Protein AF-A0A3C1JN76-F1 (afdb_monomer)

Sequence (100 aa):
TEPKNAIIKQYQKFFSIDKVDLIFTPEALEGAADLALKQRTGARGLRTIIEEVLLDVMYEVPSRGDIKRITVTADTIAGTQEPELEFRAEVPPVFTEKSA

pLDDT: mean 83.73, std 14.11, range [45.44, 96.75]

Secondary structure (DSSP, 8-state):
--HHHHHHHHHHHHHHHTT-EEEE-HHHHHHHHHHHHHTT-HHHHHHHHHHHHHHHHHHHGGG-TTEEEEEE-HHHHTTSSPPEEEEPPP----------

Radius of gyration: 17.32 Å; Cα contacts (8 Å, |Δi|>4): 110; chains: 1; bounding box: 38×25×64 Å

Solvent-accessible surface area (backbone atoms only — not comparable to full-atom values): 5795 Å² total; per-residue (Å²): 133,67,72,71,59,56,54,54,53,49,52,32,53,56,38,44,75,76,58,25,47,59,44,70,40,74,57,17,54,50,47,37,51,51,50,13,52,74,69,72,46,47,80,61,29,39,54,52,55,54,50,63,68,41,46,65,56,67,65,48,49,88,78,41,88,51,50,35,33,39,40,36,38,40,49,26,68,70,70,75,43,78,64,47,76,41,64,53,76,79,75,71,82,80,77,75,77,82,74,130

Mean predicted aligned error: 7.65 Å

Structure (mmCIF, N/CA/C/O backbone):
data_AF-A0A3C1JN76-F1
#
_entry.id   AF-A0A3C1JN76-F1
#
loop_
_atom_site.group_PDB
_atom_site.id
_atom_site.type_symbol
_atom_site.label_atom_id
_atom_site.label_alt_id
_atom_site.label_comp_id
_atom_site.label_asym_id
_atom_site.label_entity_id
_atom_site.label_seq_id
_atom_site.pdbx_PDB_ins_code
_atom_site.Cartn_x
_atom_site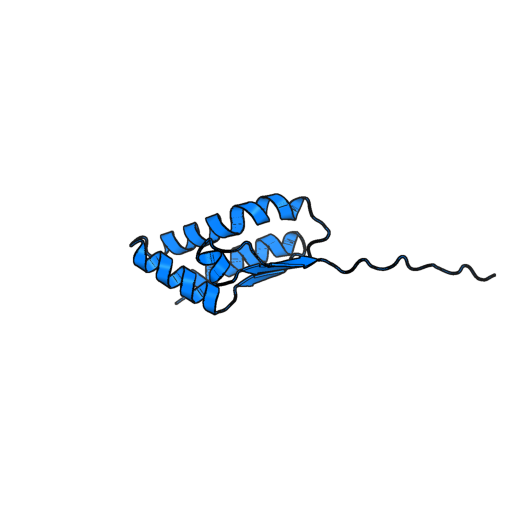.Cartn_y
_atom_site.Cartn_z
_atom_site.occupancy
_atom_site.B_iso_or_equiv
_atom_site.auth_seq_id
_atom_site.auth_comp_id
_atom_site.auth_asym_id
_atom_site.auth_atom_id
_atom_site.pdbx_PDB_model_num
ATOM 1 N N . THR A 1 1 ? -1.003 15.032 11.458 1.00 45.44 1 THR A N 1
ATOM 2 C CA . THR A 1 1 ? -0.853 13.575 11.679 1.00 45.44 1 THR A CA 1
ATOM 3 C 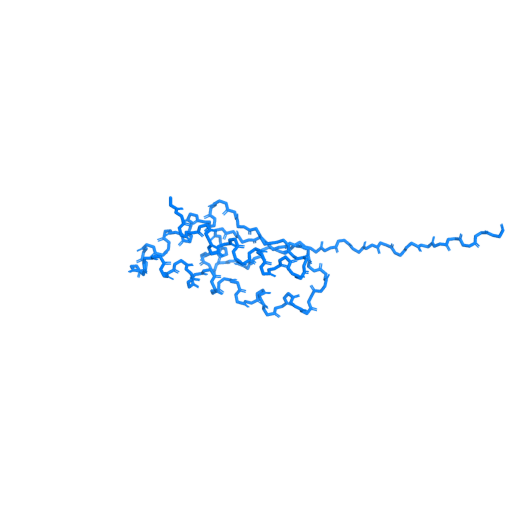C . THR A 1 1 ? 0.428 13.098 11.013 1.00 45.44 1 THR A C 1
ATOM 5 O O . THR A 1 1 ? 0.439 12.815 9.826 1.00 45.44 1 THR A O 1
ATOM 8 N N . GLU A 1 2 ? 1.534 13.055 11.755 1.00 50.03 2 GLU A N 1
ATOM 9 C CA . GLU A 1 2 ? 2.869 12.703 11.231 1.00 50.03 2 GLU A CA 1
ATOM 10 C C . GLU A 1 2 ? 3.195 11.197 11.073 1.00 50.03 2 GLU A C 1
ATOM 12 O O . GLU A 1 2 ? 3.932 10.873 10.141 1.00 50.03 2 GLU A O 1
ATOM 17 N N . PRO A 1 3 ? 2.674 10.239 11.877 1.00 58.81 3 PRO A N 1
ATOM 18 C CA . PRO A 1 3 ? 3.232 8.878 11.875 1.00 58.81 3 PRO A CA 1
ATOM 19 C C . PRO A 1 3 ? 2.813 8.021 10.671 1.00 58.81 3 PRO A C 1
ATOM 21 O O . PRO A 1 3 ? 3.590 7.180 10.227 1.00 58.81 3 PRO A O 1
ATOM 24 N N . LYS A 1 4 ? 1.618 8.249 10.103 1.00 64.06 4 LYS A N 1
ATOM 25 C CA . LYS A 1 4 ? 1.110 7.475 8.952 1.00 64.06 4 LYS A CA 1
ATOM 26 C C . LYS A 1 4 ? 1.965 7.697 7.702 1.00 64.06 4 LYS A C 1
ATOM 28 O O . LYS A 1 4 ? 2.351 6.757 7.021 1.00 64.06 4 LYS A O 1
ATOM 33 N N . ASN A 1 5 ? 2.350 8.948 7.466 1.00 74.50 5 ASN A N 1
ATOM 34 C CA . ASN A 1 5 ? 3.125 9.331 6.289 1.00 74.50 5 ASN A CA 1
ATOM 35 C C . ASN A 1 5 ? 4.592 8.896 6.387 1.00 74.50 5 ASN A C 1
ATOM 37 O O . ASN A 1 5 ? 5.239 8.696 5.363 1.00 74.50 5 ASN A O 1
ATOM 41 N N . ALA A 1 6 ? 5.131 8.749 7.601 1.00 82.50 6 ALA A N 1
ATOM 42 C CA . ALA A 1 6 ? 6.525 8.367 7.798 1.00 82.50 6 ALA A CA 1
ATOM 43 C C . ALA A 1 6 ? 6.809 6.919 7.373 1.00 82.50 6 ALA A C 1
ATOM 45 O O . ALA A 1 6 ? 7.883 6.653 6.837 1.00 82.50 6 ALA A O 1
ATOM 46 N N . ILE A 1 7 ? 5.873 5.990 7.594 1.00 83.06 7 ILE A N 1
ATOM 47 C CA . ILE A 1 7 ? 6.076 4.583 7.228 1.00 83.06 7 ILE A CA 1
ATOM 48 C C . ILE A 1 7 ? 5.899 4.340 5.731 1.00 83.06 7 ILE A C 1
ATOM 50 O O . ILE A 1 7 ? 6.719 3.666 5.117 1.00 83.06 7 ILE A O 1
ATOM 54 N N . ILE A 1 8 ? 4.905 4.981 5.116 1.00 87.31 8 ILE A N 1
ATOM 55 C CA . ILE A 1 8 ? 4.681 4.903 3.668 1.00 87.31 8 ILE A CA 1
ATOM 56 C C . ILE A 1 8 ? 5.917 5.402 2.923 1.00 87.31 8 ILE A C 1
ATOM 58 O O . ILE A 1 8 ? 6.438 4.706 2.060 1.00 87.31 8 ILE A O 1
ATOM 62 N N . LYS A 1 9 ? 6.465 6.556 3.328 1.00 88.88 9 LYS A N 1
ATOM 63 C CA . LYS A 1 9 ? 7.700 7.097 2.743 1.00 88.88 9 LYS A CA 1
ATOM 64 C C . LYS A 1 9 ? 8.895 6.147 2.877 1.00 88.88 9 LYS A C 1
ATOM 66 O O . LYS A 1 9 ? 9.756 6.142 2.001 1.00 88.88 9 LYS A O 1
ATOM 71 N N . GLN A 1 10 ? 8.968 5.355 3.951 1.00 90.31 10 GLN A N 1
ATOM 72 C CA . GLN A 1 10 ? 10.024 4.350 4.115 1.00 90.31 10 GLN A CA 1
ATOM 73 C C . GLN A 1 10 ? 9.883 3.223 3.091 1.00 90.31 10 GLN A C 1
ATOM 75 O O . GLN A 1 10 ? 10.861 2.917 2.414 1.00 90.31 10 GLN A O 1
ATOM 80 N N . TYR A 1 11 ? 8.681 2.667 2.915 1.00 91.12 11 TYR A N 1
ATOM 81 C CA . TYR A 1 11 ? 8.442 1.637 1.899 1.00 91.12 11 TYR A CA 1
ATOM 82 C C . TYR A 1 11 ? 8.627 2.171 0.483 1.00 91.12 11 TYR A C 1
ATOM 84 O O . TYR A 1 11 ? 9.309 1.544 -0.316 1.00 91.12 11 TYR A O 1
ATOM 92 N N . GLN A 1 12 ? 8.136 3.374 0.188 1.00 92.75 12 GLN A N 1
ATOM 93 C CA . GLN A 1 12 ? 8.382 4.022 -1.102 1.00 92.75 12 GLN A CA 1
ATOM 94 C C . GLN A 1 12 ? 9.877 4.143 -1.400 1.00 92.75 12 GLN A C 1
ATOM 96 O O . GLN A 1 12 ? 10.321 3.841 -2.504 1.00 92.75 12 GLN A O 1
ATOM 101 N N . LYS A 1 13 ? 10.678 4.523 -0.398 1.00 92.19 13 LYS A N 1
ATOM 102 C CA . LYS A 1 13 ? 12.131 4.570 -0.546 1.00 92.19 13 LYS A CA 1
ATOM 103 C C . LYS A 1 13 ? 12.738 3.180 -0.740 1.00 92.19 13 LYS A C 1
ATOM 105 O O . LYS A 1 13 ? 13.656 3.051 -1.541 1.00 92.19 13 LYS A O 1
ATOM 110 N N . PHE A 1 14 ? 12.244 2.161 -0.044 1.00 91.19 14 PHE A N 1
ATOM 111 C CA . PHE A 1 14 ? 12.719 0.789 -0.204 1.00 91.19 14 PHE A CA 1
ATOM 112 C C . PHE A 1 14 ? 12.507 0.287 -1.639 1.00 91.19 14 PHE A C 1
ATOM 114 O O . PHE A 1 14 ? 13.477 -0.059 -2.300 1.00 91.19 14 PHE A O 1
ATOM 121 N N . PHE A 1 15 ? 11.284 0.386 -2.167 1.00 92.56 15 PHE A N 1
ATOM 122 C CA . PHE A 1 15 ? 10.967 -0.011 -3.547 1.00 92.56 15 PHE A CA 1
ATOM 123 C C . PHE A 1 15 ? 11.713 0.830 -4.598 1.00 92.56 15 PHE A C 1
ATOM 125 O O . PHE A 1 15 ? 12.073 0.329 -5.664 1.00 92.56 15 PHE A O 1
ATOM 132 N N . SER A 1 16 ? 12.035 2.092 -4.287 1.00 92.44 16 SER A N 1
ATOM 133 C CA . SER A 1 16 ? 12.829 2.935 -5.191 1.00 92.44 16 SER A CA 1
ATOM 134 C C . SER A 1 16 ? 14.260 2.423 -5.421 1.00 92.44 16 SER A C 1
ATOM 136 O O . SER A 1 16 ? 14.847 2.742 -6.456 1.00 92.44 16 SER A O 1
ATOM 138 N N . ILE A 1 17 ? 14.817 1.608 -4.510 1.00 91.50 17 ILE A N 1
ATOM 139 C CA . ILE A 1 17 ? 16.133 0.962 -4.684 1.00 91.50 17 ILE A CA 1
ATOM 140 C C . ILE A 1 17 ? 16.096 0.015 -5.891 1.00 91.50 17 ILE A C 1
ATOM 142 O O . ILE A 1 17 ? 17.013 0.028 -6.713 1.00 91.50 17 ILE A O 1
ATOM 146 N N . ASP A 1 18 ? 14.985 -0.701 -6.059 1.00 90.12 18 ASP A N 1
ATOM 147 C CA . ASP A 1 18 ? 14.722 -1.608 -7.182 1.00 90.12 18 ASP A CA 1
ATOM 148 C C . ASP A 1 18 ? 14.128 -0.886 -8.406 1.00 90.12 18 ASP A C 1
ATOM 150 O O . ASP A 1 18 ? 13.761 -1.501 -9.412 1.00 90.12 18 ASP A O 1
ATOM 154 N N . LYS A 1 19 ? 14.082 0.454 -8.364 1.00 92.06 19 LYS A N 1
ATOM 155 C CA . LYS A 1 19 ? 13.486 1.320 -9.393 1.00 92.06 19 LYS A CA 1
ATOM 156 C C . LYS A 1 19 ? 12.010 0.980 -9.652 1.00 92.06 19 LYS A C 1
ATOM 158 O O . LYS A 1 19 ? 11.570 0.974 -10.806 1.00 92.06 19 LYS A O 1
ATOM 163 N N . VAL A 1 20 ? 11.269 0.682 -8.587 1.00 94.88 20 VAL A N 1
ATOM 164 C CA . VAL A 1 20 ? 9.818 0.477 -8.613 1.00 94.88 20 VAL A CA 1
ATOM 165 C C . VAL A 1 20 ? 9.129 1.612 -7.859 1.00 94.88 20 VAL A C 1
ATOM 167 O O . VAL A 1 20 ? 9.470 1.914 -6.715 1.00 94.88 20 VAL A O 1
ATOM 170 N N . ASP A 1 21 ? 8.143 2.240 -8.496 1.00 95.06 21 ASP A N 1
ATOM 171 C CA . ASP A 1 21 ? 7.304 3.257 -7.863 1.00 95.06 21 ASP A CA 1
ATOM 172 C C . ASP A 1 21 ? 6.224 2.581 -7.009 1.00 95.06 21 ASP A C 1
ATOM 174 O O . ASP A 1 21 ? 5.359 1.894 -7.545 1.00 95.06 21 ASP A O 1
ATOM 178 N N . LEU A 1 22 ? 6.222 2.803 -5.693 1.00 95.44 22 LEU A N 1
ATOM 179 C CA . LEU A 1 22 ? 5.125 2.368 -4.822 1.00 95.44 22 LEU A CA 1
ATOM 180 C C . LEU A 1 22 ? 4.153 3.528 -4.566 1.00 95.44 22 LEU A C 1
ATOM 182 O O . LEU A 1 22 ? 4.518 4.552 -3.978 1.00 95.44 22 LEU A O 1
ATOM 186 N N . ILE A 1 23 ? 2.899 3.363 -4.977 1.00 95.19 23 ILE A N 1
ATOM 187 C CA . ILE A 1 23 ? 1.841 4.363 -4.829 1.00 95.19 23 ILE A CA 1
ATOM 188 C C . ILE A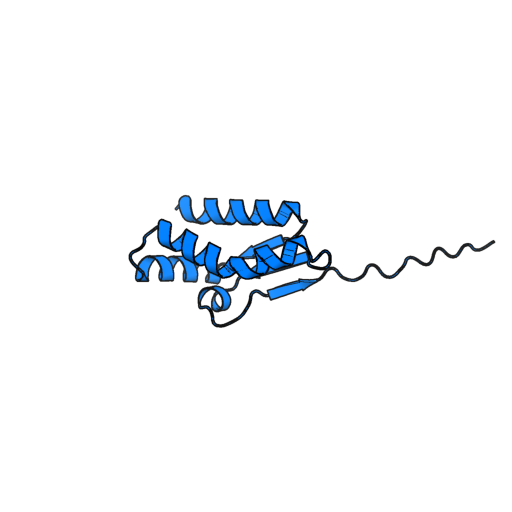 1 23 ? 0.730 3.800 -3.951 1.00 95.19 23 ILE A C 1
ATOM 190 O O . ILE A 1 23 ? 0.309 2.663 -4.118 1.00 95.19 23 ILE A O 1
ATOM 194 N N . PHE A 1 24 ? 0.233 4.623 -3.034 1.00 94.38 24 PHE A N 1
ATOM 195 C CA . PHE A 1 24 ? -1.004 4.366 -2.306 1.00 94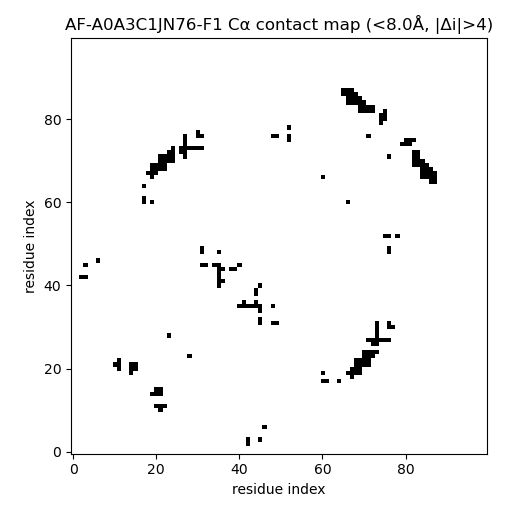.38 24 PHE A CA 1
ATOM 196 C C . PHE A 1 24 ? -2.036 5.380 -2.770 1.00 94.38 24 PHE A C 1
ATOM 198 O O . PHE A 1 24 ? -1.739 6.580 -2.790 1.00 94.38 24 PHE A O 1
ATOM 205 N N . THR A 1 25 ? -3.233 4.925 -3.135 1.00 95.38 25 THR A N 1
ATOM 206 C CA . THR A 1 25 ? -4.322 5.861 -3.428 1.00 95.38 25 THR A CA 1
ATOM 207 C C . THR A 1 25 ? -4.778 6.558 -2.137 1.00 95.38 25 THR A C 1
ATOM 209 O O . THR A 1 25 ? -4.605 6.001 -1.046 1.00 95.38 25 THR A O 1
ATOM 212 N N . PRO A 1 26 ? -5.350 7.774 -2.207 1.00 92.75 26 PRO A N 1
ATOM 213 C CA . PRO A 1 26 ? -5.884 8.456 -1.026 1.00 92.75 26 PRO A CA 1
ATOM 214 C C . PRO A 1 26 ? -6.859 7.581 -0.222 1.00 92.75 26 PRO A C 1
ATOM 216 O O . PRO A 1 26 ? -6.767 7.510 1.002 1.00 92.75 26 PRO A O 1
ATOM 219 N N . GLU A 1 27 ? -7.715 6.836 -0.917 1.00 94.75 27 GLU A N 1
ATOM 220 C CA . GLU A 1 27 ? -8.714 5.940 -0.335 1.00 94.75 27 GLU A CA 1
ATOM 221 C C . GLU A 1 27 ? -8.060 4.736 0.354 1.00 94.75 27 GLU A C 1
ATOM 223 O O . GLU A 1 27 ? -8.545 4.280 1.387 1.00 94.75 27 GLU A O 1
ATOM 228 N N . ALA A 1 28 ? -6.926 4.244 -0.157 1.00 93.81 28 ALA A N 1
ATOM 229 C CA . ALA A 1 28 ? -6.146 3.207 0.515 1.00 93.81 28 ALA A CA 1
ATOM 230 C C . ALA A 1 28 ? -5.607 3.703 1.865 1.00 93.81 28 ALA A C 1
ATOM 232 O O . ALA A 1 28 ? -5.650 2.991 2.870 1.00 93.81 28 ALA A O 1
ATOM 233 N N . LEU A 1 29 ? -5.133 4.951 1.918 1.00 90.19 29 LEU A N 1
ATOM 234 C CA . LEU A 1 29 ? -4.615 5.549 3.150 1.00 90.19 29 LEU A CA 1
ATOM 235 C C . LEU A 1 29 ? -5.711 5.752 4.200 1.00 90.19 29 LEU A C 1
ATOM 237 O O . LEU A 1 29 ? -5.478 5.514 5.390 1.00 90.19 29 LEU A O 1
ATOM 241 N N . GLU A 1 30 ? -6.894 6.179 3.763 1.00 90.38 30 GLU A N 1
ATOM 242 C CA . GLU A 1 30 ? -8.080 6.302 4.612 1.00 90.38 30 GLU A CA 1
ATOM 243 C C . GLU A 1 30 ? -8.576 4.930 5.087 1.00 90.38 30 GLU A C 1
ATOM 245 O O . GLU A 1 30 ? -8.742 4.719 6.289 1.00 90.38 30 GLU A O 1
ATOM 250 N N . GLY A 1 31 ? -8.689 3.952 4.187 1.00 92.06 31 GLY A N 1
ATOM 251 C CA . GLY A 1 31 ? -9.084 2.586 4.532 1.00 92.06 31 GLY A CA 1
ATOM 252 C C . GLY A 1 31 ? -8.143 1.938 5.550 1.00 92.06 31 GLY A C 1
ATOM 253 O O . GLY A 1 31 ? -8.593 1.351 6.537 1.00 92.06 31 GLY A O 1
ATOM 254 N N . ALA A 1 32 ? -6.828 2.108 5.380 1.00 89.31 32 ALA A N 1
ATOM 255 C CA . ALA A 1 32 ? -5.831 1.546 6.291 1.00 89.31 32 ALA A CA 1
ATOM 256 C C . ALA A 1 32 ? -5.882 2.223 7.669 1.00 89.31 32 ALA A C 1
ATOM 258 O O . ALA A 1 32 ? -5.743 1.578 8.712 1.00 89.31 32 ALA A O 1
ATOM 259 N N . ALA A 1 33 ? -6.120 3.536 7.686 1.00 86.75 33 ALA A N 1
ATOM 260 C CA . ALA A 1 33 ? -6.340 4.299 8.903 1.00 86.75 33 ALA A CA 1
ATOM 261 C C . ALA A 1 33 ? -7.566 3.810 9.687 1.00 86.75 33 ALA A C 1
ATOM 263 O O . ALA A 1 33 ? -7.466 3.613 10.901 1.00 86.75 33 ALA A O 1
ATOM 264 N N . ASP A 1 34 ? -8.689 3.615 9.005 1.00 89.19 34 ASP A N 1
ATOM 265 C CA . ASP A 1 34 ? -9.943 3.179 9.611 1.00 89.19 34 ASP A CA 1
ATOM 266 C C . ASP A 1 34 ? -9.856 1.745 10.122 1.00 89.19 34 ASP A C 1
ATOM 268 O O . ASP A 1 34 ? -10.320 1.441 11.225 1.00 89.19 34 ASP A O 1
ATOM 272 N N . LEU A 1 35 ? -9.208 0.862 9.364 1.00 87.69 35 LEU A N 1
ATOM 273 C CA . LEU A 1 35 ? -8.977 -0.515 9.779 1.00 87.69 35 LEU A CA 1
ATOM 274 C C . LEU A 1 35 ? -8.084 -0.578 11.031 1.00 87.69 35 LEU A C 1
ATOM 276 O O . LEU A 1 35 ? -8.430 -1.265 11.994 1.00 87.69 35 LEU A O 1
ATOM 280 N N . ALA A 1 36 ? -7.006 0.211 11.086 1.00 86.44 36 ALA A N 1
ATOM 281 C CA . ALA A 1 36 ? -6.136 0.298 12.262 1.00 86.44 36 ALA A CA 1
ATOM 282 C C . ALA A 1 36 ? -6.868 0.815 13.518 1.00 86.44 36 ALA A C 1
ATOM 284 O O . ALA A 1 36 ? -6.554 0.400 14.640 1.00 86.44 36 ALA A O 1
ATOM 285 N N . LEU A 1 37 ? -7.841 1.719 13.341 1.00 85.19 37 LEU A N 1
ATOM 286 C CA . LEU A 1 37 ? -8.708 2.199 14.421 1.00 85.19 37 LEU A CA 1
ATOM 287 C C . LEU A 1 37 ? -9.678 1.106 14.887 1.00 85.19 37 LEU A C 1
ATOM 289 O O . LEU A 1 37 ? -9.797 0.874 16.093 1.00 85.19 37 LEU A O 1
ATOM 293 N N . LYS A 1 38 ? -10.325 0.398 13.952 1.00 85.88 38 LYS A N 1
ATOM 294 C CA . LYS A 1 38 ? -11.254 -0.708 14.246 1.00 85.88 38 LYS A CA 1
ATOM 295 C C . LYS A 1 38 ? -10.581 -1.841 15.019 1.00 85.88 38 LYS A C 1
ATOM 297 O O . LYS A 1 38 ? -11.169 -2.359 15.965 1.00 85.88 38 LYS A O 1
ATOM 302 N N . GLN A 1 39 ? -9.336 -2.173 14.680 1.00 83.25 39 GLN A N 1
ATOM 303 C CA . GLN A 1 39 ? -8.563 -3.213 15.367 1.00 83.25 39 GLN A CA 1
ATOM 304 C C . GLN A 1 39 ? -8.076 -2.801 16.775 1.00 83.25 39 GLN A C 1
ATOM 306 O O . GLN A 1 39 ? -7.474 -3.608 17.475 1.00 83.25 39 GLN A O 1
ATOM 311 N N . ARG A 1 40 ? -8.336 -1.561 17.234 1.00 76.69 40 ARG A N 1
ATOM 312 C CA . ARG A 1 40 ? -7.872 -1.000 18.529 1.00 76.69 40 ARG A CA 1
ATOM 313 C C . ARG A 1 40 ? -6.352 -1.058 18.746 1.00 76.69 40 ARG A C 1
ATOM 315 O O . ARG A 1 40 ? -5.864 -0.866 19.855 1.00 76.69 40 ARG A O 1
ATOM 322 N N . THR A 1 41 ? -5.596 -1.262 17.677 1.00 69.06 41 THR A N 1
ATOM 323 C CA . THR A 1 41 ? -4.132 -1.381 17.658 1.00 69.06 41 THR A CA 1
ATOM 324 C C . THR A 1 41 ? -3.420 -0.028 17.530 1.00 69.06 41 THR A C 1
ATOM 326 O O . THR A 1 41 ? -2.195 0.051 17.651 1.00 69.06 41 THR A O 1
ATOM 329 N N . GLY A 1 42 ? -4.166 1.057 17.280 1.00 68.38 42 GLY A N 1
ATOM 330 C CA . GLY A 1 42 ? -3.622 2.411 17.142 1.00 68.38 42 GLY A CA 1
ATOM 331 C C . GLY A 1 42 ? -2.584 2.517 16.016 1.00 68.38 42 GLY A C 1
ATOM 332 O O . GLY A 1 42 ? -2.680 1.835 14.999 1.00 68.38 42 GLY A O 1
ATOM 333 N N . ALA A 1 43 ? -1.555 3.355 16.193 1.00 67.88 43 ALA A N 1
ATOM 334 C CA . ALA A 1 43 ? -0.520 3.583 15.174 1.00 67.88 43 ALA A CA 1
ATOM 335 C C . ALA A 1 43 ? 0.331 2.339 14.838 1.00 67.88 43 ALA A C 1
ATOM 337 O O . ALA A 1 43 ? 0.894 2.274 13.748 1.00 67.88 43 ALA A O 1
ATOM 338 N N . ARG A 1 44 ? 0.409 1.344 15.737 1.00 75.50 44 ARG A N 1
ATOM 339 C CA . ARG A 1 44 ? 1.069 0.056 15.454 1.00 75.50 44 ARG A CA 1
ATOM 340 C C . ARG A 1 44 ? 0.289 -0.776 14.439 1.00 75.50 44 ARG A C 1
ATOM 342 O O . ARG A 1 44 ? 0.911 -1.382 13.581 1.00 75.50 44 ARG A O 1
ATOM 349 N N . GLY A 1 45 ? -1.042 -0.740 14.493 1.00 83.12 45 GLY A N 1
ATOM 350 C CA . GLY A 1 45 ? -1.890 -1.488 13.560 1.00 83.12 45 GLY A CA 1
ATOM 351 C C . GLY A 1 45 ? -1.728 -1.048 12.115 1.00 83.12 45 GLY A C 1
ATOM 352 O O . GLY A 1 45 ? -1.723 -1.879 11.219 1.00 83.12 45 GLY A O 1
ATOM 353 N N . LEU A 1 46 ? -1.515 0.252 11.888 1.00 83.44 46 LEU A N 1
ATOM 354 C CA . LEU A 1 46 ? -1.294 0.756 10.534 1.00 83.44 46 LEU A CA 1
ATOM 355 C C . LEU A 1 46 ? -0.043 0.138 9.904 1.00 83.44 46 LEU A C 1
ATOM 357 O O . LEU A 1 46 ? -0.064 -0.217 8.735 1.00 83.44 46 LEU A O 1
ATOM 361 N N . ARG A 1 47 ? 1.036 -0.008 10.681 1.00 86.12 47 ARG A N 1
ATOM 362 C CA . ARG A 1 47 ? 2.253 -0.663 10.202 1.00 86.12 47 ARG A CA 1
ATOM 363 C C . ARG A 1 47 ? 1.983 -2.107 9.797 1.00 86.12 47 ARG A C 1
ATOM 365 O O . ARG A 1 47 ? 2.387 -2.487 8.710 1.00 86.12 47 ARG A O 1
ATOM 372 N N . THR A 1 48 ? 1.290 -2.859 10.647 1.00 87.56 48 THR A N 1
ATOM 373 C CA . THR A 1 48 ? 0.950 -4.261 10.384 1.00 87.56 48 THR A CA 1
ATOM 374 C C . THR A 1 48 ? 0.127 -4.410 9.109 1.00 87.56 48 THR A C 1
ATOM 376 O O . THR A 1 48 ? 0.499 -5.198 8.255 1.00 87.56 48 THR A O 1
ATOM 379 N N . ILE A 1 49 ? -0.909 -3.586 8.923 1.00 88.81 49 ILE A N 1
ATOM 380 C CA . ILE A 1 49 ? -1.754 -3.623 7.717 1.00 88.81 49 ILE A CA 1
ATOM 381 C C . ILE A 1 49 ? -0.926 -3.361 6.452 1.00 88.81 49 ILE A C 1
ATOM 383 O O . ILE A 1 49 ? -1.075 -4.057 5.455 1.00 88.81 49 ILE A O 1
ATOM 387 N N . ILE A 1 50 ? -0.039 -2.361 6.486 1.00 88.81 50 ILE A N 1
ATOM 388 C CA . ILE A 1 50 ? 0.824 -2.052 5.339 1.00 88.81 50 ILE A CA 1
ATOM 389 C C . ILE A 1 50 ? 1.841 -3.175 5.090 1.00 88.81 50 ILE A C 1
ATOM 391 O O . ILE A 1 50 ? 2.085 -3.515 3.939 1.00 88.81 50 ILE A O 1
ATOM 395 N N . GLU A 1 51 ? 2.425 -3.760 6.138 1.00 89.44 51 GLU A N 1
ATOM 396 C CA . GLU A 1 51 ? 3.358 -4.891 6.020 1.00 89.44 51 GLU A CA 1
ATOM 397 C C . GLU A 1 51 ? 2.692 -6.131 5.421 1.00 89.44 51 GLU A C 1
ATOM 399 O O . GLU A 1 51 ? 3.279 -6.758 4.547 1.00 89.44 51 GLU A O 1
ATOM 404 N N . GLU A 1 52 ? 1.471 -6.454 5.848 1.00 88.81 52 GLU A N 1
ATOM 405 C CA . GLU A 1 52 ? 0.700 -7.581 5.315 1.00 88.81 52 GLU A CA 1
ATOM 406 C C . GLU A 1 52 ? 0.389 -7.387 3.830 1.00 88.81 52 GLU A C 1
ATOM 408 O O . GLU A 1 52 ? 0.654 -8.276 3.027 1.00 88.81 52 GLU A O 1
ATOM 413 N N . VAL A 1 53 ? -0.090 -6.201 3.446 1.00 90.44 53 VAL A N 1
ATOM 414 C CA . VAL A 1 53 ? -0.427 -5.882 2.048 1.00 90.44 53 VAL A CA 1
ATOM 415 C C . VAL A 1 53 ? 0.798 -5.891 1.134 1.00 90.44 53 VAL A C 1
ATOM 417 O O . VAL A 1 53 ? 0.698 -6.237 -0.041 1.00 90.44 53 VAL A O 1
ATOM 420 N N . LEU A 1 54 ? 1.959 -5.487 1.650 1.00 90.62 54 LEU A N 1
ATOM 421 C CA . LEU A 1 54 ? 3.184 -5.426 0.861 1.00 90.62 54 LEU A CA 1
ATOM 422 C C . LEU A 1 54 ? 3.987 -6.733 0.872 1.00 90.62 54 LEU A C 1
ATOM 424 O O . LEU A 1 54 ? 4.979 -6.811 0.153 1.00 90.62 54 LEU A O 1
ATOM 428 N N . LEU A 1 55 ? 3.610 -7.736 1.668 1.00 89.56 55 LEU A N 1
ATOM 429 C CA . LEU A 1 55 ? 4.437 -8.924 1.890 1.00 89.56 55 LEU A CA 1
ATOM 430 C C . LEU A 1 55 ? 4.776 -9.646 0.580 1.00 89.56 55 LEU A C 1
ATOM 432 O O . LEU A 1 55 ? 5.951 -9.896 0.301 1.00 89.56 55 LEU A O 1
ATOM 436 N N . ASP A 1 56 ? 3.759 -9.913 -0.237 1.00 84.81 56 ASP A N 1
ATOM 437 C CA . ASP A 1 56 ? 3.911 -10.665 -1.482 1.00 84.81 56 ASP A CA 1
ATOM 438 C C . ASP A 1 56 ? 4.742 -9.874 -2.500 1.00 84.81 56 ASP A C 1
ATOM 440 O O . ASP A 1 56 ? 5.740 -10.364 -3.033 1.00 84.81 56 ASP A O 1
ATOM 444 N N . VAL A 1 57 ? 4.430 -8.587 -2.682 1.00 87.44 57 VAL A N 1
ATOM 445 C CA . VAL A 1 57 ? 5.181 -7.731 -3.611 1.00 87.44 57 VAL A CA 1
ATOM 446 C C . VAL A 1 57 ? 6.627 -7.495 -3.167 1.00 87.44 57 VAL A C 1
ATOM 448 O O . VAL A 1 57 ? 7.510 -7.396 -4.016 1.00 87.44 57 VAL A O 1
ATOM 451 N N . MET A 1 58 ? 6.915 -7.448 -1.863 1.00 88.75 58 MET A N 1
ATOM 452 C CA . MET A 1 58 ? 8.291 -7.346 -1.357 1.00 88.75 58 MET A CA 1
ATOM 453 C C . MET A 1 58 ? 9.120 -8.599 -1.654 1.00 88.75 58 MET A C 1
ATOM 455 O O . MET A 1 58 ? 10.343 -8.498 -1.759 1.00 88.75 58 MET A O 1
ATOM 459 N N . TYR A 1 59 ? 8.479 -9.763 -1.789 1.00 87.00 59 TYR A N 1
ATOM 460 C CA . TYR A 1 59 ? 9.147 -10.999 -2.185 1.00 87.00 59 TYR A CA 1
ATOM 461 C C . TYR A 1 59 ? 9.371 -11.068 -3.701 1.00 87.00 59 TYR A C 1
ATOM 463 O O . TYR A 1 59 ? 10.445 -11.465 -4.153 1.00 87.00 59 TYR A O 1
ATOM 471 N N . GLU A 1 60 ? 8.385 -10.645 -4.494 1.00 85.31 60 GLU A N 1
ATOM 472 C CA . GLU A 1 60 ? 8.454 -10.730 -5.955 1.00 85.31 60 GLU A CA 1
ATOM 473 C C . GLU A 1 60 ? 9.372 -9.678 -6.588 1.00 85.31 60 GLU A C 1
ATOM 475 O O . GLU A 1 60 ? 10.187 -10.012 -7.456 1.00 85.31 60 GLU A O 1
ATOM 480 N N . VAL A 1 61 ? 9.271 -8.415 -6.154 1.00 88.69 61 VAL A N 1
ATOM 481 C CA . VAL A 1 61 ? 9.948 -7.266 -6.785 1.00 88.69 61 VAL A CA 1
ATOM 482 C C . VAL A 1 61 ? 11.459 -7.444 -6.957 1.00 88.69 61 VAL A C 1
ATOM 484 O O . VAL A 1 61 ? 11.935 -7.189 -8.065 1.00 88.69 61 VAL A O 1
ATOM 487 N N . PRO A 1 62 ? 12.229 -7.935 -5.965 1.00 85.38 62 PRO A N 1
ATOM 488 C CA . PRO A 1 62 ? 13.673 -8.118 -6.125 1.00 85.38 62 PRO A CA 1
ATOM 489 C C . PRO A 1 62 ? 14.064 -9.037 -7.294 1.00 85.38 62 PRO A C 1
ATOM 491 O O . PRO A 1 62 ? 15.161 -8.926 -7.837 1.00 85.38 62 PRO A O 1
ATOM 494 N N . SER A 1 63 ? 13.172 -9.951 -7.689 1.00 86.88 63 SER A N 1
ATOM 495 C CA . SER A 1 63 ? 13.382 -10.885 -8.801 1.00 86.88 63 SER A CA 1
ATOM 496 C C . SER A 1 63 ? 12.772 -10.415 -10.129 1.00 86.88 63 SER A C 1
ATOM 498 O O . SER A 1 63 ? 13.058 -10.995 -11.179 1.00 86.88 63 SER A O 1
ATOM 500 N N . ARG A 1 64 ? 11.961 -9.350 -10.109 1.00 84.94 64 ARG A N 1
ATOM 501 C CA . ARG A 1 64 ? 11.160 -8.876 -11.243 1.00 84.94 64 ARG A CA 1
ATOM 502 C C . ARG A 1 64 ? 11.615 -7.513 -11.753 1.00 84.94 64 ARG A C 1
ATOM 504 O O . ARG A 1 64 ? 11.125 -6.462 -11.350 1.00 84.94 64 ARG A O 1
ATOM 511 N N . GLY A 1 65 ? 12.530 -7.538 -12.721 1.00 85.25 65 GLY A N 1
ATOM 512 C CA . GLY A 1 65 ? 13.051 -6.328 -13.374 1.00 85.25 65 GLY A CA 1
ATOM 513 C C . GLY A 1 65 ? 12.082 -5.639 -14.345 1.00 85.25 65 GLY A C 1
ATOM 514 O O . GLY A 1 65 ? 12.378 -4.545 -14.831 1.00 85.25 65 GLY A O 1
ATOM 515 N N . ASP A 1 66 ? 10.951 -6.272 -14.643 1.00 90.50 66 ASP A N 1
ATOM 516 C CA . ASP A 1 66 ? 9.924 -5.790 -15.561 1.00 90.50 66 ASP A CA 1
ATOM 517 C C . ASP A 1 66 ? 8.840 -4.958 -14.870 1.00 90.50 66 ASP A C 1
ATOM 519 O O . ASP A 1 66 ? 8.080 -4.277 -15.549 1.00 90.50 66 ASP A O 1
ATOM 523 N N . ILE A 1 67 ? 8.781 -4.935 -13.538 1.00 92.81 67 ILE A N 1
ATOM 524 C CA . ILE A 1 67 ? 7.840 -4.083 -12.808 1.00 92.81 67 ILE A CA 1
ATOM 525 C C . ILE A 1 67 ? 8.345 -2.633 -12.814 1.00 92.81 67 ILE A C 1
ATOM 527 O O . ILE A 1 67 ? 9.525 -2.331 -12.605 1.00 92.81 67 ILE A O 1
ATOM 531 N N . LYS A 1 68 ? 7.436 -1.700 -13.094 1.00 94.00 68 LYS A N 1
ATOM 532 C CA . LYS A 1 68 ? 7.676 -0.254 -13.056 1.00 94.00 68 LYS A CA 1
ATOM 533 C C . LYS A 1 68 ? 7.022 0.390 -11.841 1.00 94.00 68 LYS A C 1
ATOM 535 O O . LYS A 1 68 ? 7.642 1.229 -11.194 1.00 94.00 68 LYS A O 1
ATOM 540 N N . ARG A 1 69 ? 5.773 0.027 -11.553 1.00 95.19 69 ARG A N 1
ATOM 541 C CA . ARG A 1 69 ? 4.974 0.646 -10.494 1.00 95.19 69 ARG A CA 1
ATOM 542 C C . ARG A 1 69 ? 4.029 -0.365 -9.869 1.00 95.19 69 ARG A C 1
ATOM 544 O O . ARG A 1 69 ? 3.504 -1.230 -10.561 1.00 95.19 69 ARG A O 1
ATOM 551 N N . ILE A 1 70 ? 3.801 -0.194 -8.576 1.00 95.81 70 ILE A N 1
ATOM 552 C CA . ILE A 1 70 ? 2.808 -0.904 -7.779 1.00 95.81 70 ILE A CA 1
ATOM 553 C C . ILE A 1 70 ? 1.847 0.130 -7.208 1.00 95.81 70 ILE A C 1
ATOM 555 O O . ILE A 1 70 ? 2.286 1.105 -6.591 1.00 95.81 70 ILE A O 1
ATOM 559 N N . THR A 1 71 ? 0.550 -0.085 -7.397 1.00 96.75 71 THR A N 1
ATOM 560 C CA . THR A 1 71 ? -0.500 0.776 -6.847 1.00 96.75 71 THR A CA 1
ATOM 561 C C . THR A 1 71 ? -1.344 -0.010 -5.852 1.00 96.75 71 THR A C 1
ATOM 563 O O . THR A 1 71 ? -1.972 -1.006 -6.196 1.00 96.75 71 THR A O 1
ATOM 566 N N . VAL A 1 72 ? -1.351 0.451 -4.604 1.00 96.19 72 VAL A N 1
ATOM 567 C CA . VAL A 1 72 ? -2.165 -0.092 -3.516 1.00 96.19 72 VAL A CA 1
ATOM 568 C C . VAL A 1 72 ? -3.450 0.723 -3.415 1.00 96.19 72 VAL A C 1
ATOM 570 O O . VAL A 1 72 ? -3.399 1.936 -3.180 1.00 96.19 72 VAL A O 1
ATOM 573 N N . THR A 1 73 ? -4.591 0.055 -3.576 1.00 96.56 73 THR A N 1
ATOM 574 C CA . THR A 1 73 ? -5.931 0.660 -3.543 1.00 96.56 73 THR A CA 1
ATOM 575 C C . THR A 1 73 ? -6.655 0.332 -2.233 1.00 96.56 73 THR A C 1
ATOM 577 O O . THR A 1 73 ? -6.176 -0.455 -1.412 1.00 96.56 73 THR A O 1
ATOM 580 N N . ALA A 1 74 ? -7.825 0.937 -2.011 1.00 95.00 74 ALA A N 1
ATOM 581 C CA . ALA A 1 74 ? -8.674 0.600 -0.865 1.00 95.00 74 ALA A CA 1
ATOM 582 C C . ALA A 1 74 ? -9.081 -0.886 -0.850 1.00 95.00 74 ALA A C 1
ATOM 584 O O . ALA A 1 74 ? -9.121 -1.497 0.218 1.00 95.00 74 ALA A O 1
ATOM 585 N N . ASP A 1 75 ? -9.306 -1.480 -2.022 1.00 95.81 75 ASP A N 1
ATOM 586 C CA . ASP A 1 75 ? -9.669 -2.893 -2.159 1.00 95.81 75 ASP A CA 1
ATOM 587 C C . ASP A 1 75 ? -8.508 -3.820 -1.793 1.00 95.81 75 ASP A C 1
ATOM 589 O O . ASP A 1 75 ? -8.732 -4.873 -1.183 1.00 95.81 75 ASP A O 1
ATOM 593 N N . THR A 1 76 ? -7.273 -3.399 -2.090 1.00 95.38 76 THR A N 1
ATOM 594 C CA . THR A 1 76 ? -6.057 -4.076 -1.630 1.00 95.38 76 THR A CA 1
ATOM 595 C C . THR A 1 76 ? -5.953 -4.051 -0.108 1.00 95.38 76 THR A C 1
ATOM 597 O O . THR A 1 76 ? -5.712 -5.079 0.516 1.00 95.38 76 THR A O 1
ATOM 600 N N . ILE A 1 77 ? -6.208 -2.898 0.517 1.00 94.19 77 ILE A N 1
ATOM 601 C CA . ILE A 1 77 ? -6.223 -2.775 1.983 1.00 94.1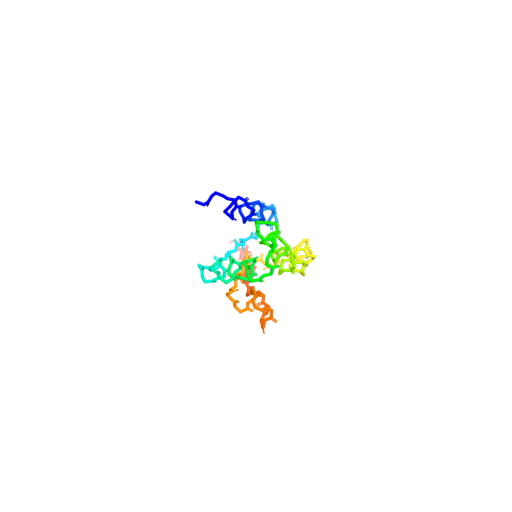9 77 ILE A CA 1
ATOM 602 C C . ILE A 1 77 ? -7.324 -3.635 2.618 1.00 94.19 77 ILE A C 1
ATOM 604 O O . ILE A 1 77 ? -7.140 -4.176 3.707 1.00 94.19 77 ILE A O 1
ATOM 608 N N . ALA A 1 78 ? -8.470 -3.766 1.951 1.00 92.06 78 ALA A N 1
ATOM 609 C CA . ALA A 1 78 ? -9.562 -4.623 2.398 1.00 92.06 78 ALA A CA 1
ATOM 610 C C . ALA A 1 78 ? -9.280 -6.127 2.199 1.00 92.06 78 ALA A C 1
ATOM 612 O O . ALA A 1 78 ? -10.077 -6.947 2.654 1.00 92.06 78 ALA A O 1
ATOM 613 N N . GLY A 1 79 ? -8.179 -6.491 1.527 1.00 90.12 79 GLY A N 1
ATOM 614 C CA . GLY A 1 79 ? -7.826 -7.877 1.209 1.00 90.12 79 GLY A CA 1
ATOM 615 C C . GLY A 1 79 ? -8.731 -8.508 0.148 1.00 90.12 79 GLY A C 1
ATOM 616 O O . GLY A 1 79 ? -8.890 -9.724 0.118 1.00 90.12 79 GLY A O 1
ATOM 617 N N . THR A 1 80 ? -9.377 -7.687 -0.683 1.00 91.38 80 THR A N 1
ATOM 618 C CA . THR A 1 80 ? -10.343 -8.149 -1.698 1.00 91.38 80 THR A CA 1
ATOM 619 C C . THR A 1 80 ? -9.754 -8.234 -3.101 1.00 91.38 80 THR A C 1
ATOM 621 O O . THR A 1 80 ? -10.274 -8.976 -3.931 1.00 91.38 80 THR A O 1
ATOM 624 N N . GLN A 1 81 ? -8.672 -7.498 -3.360 1.00 93.38 81 GLN A N 1
ATOM 625 C CA . GLN A 1 81 ? -7.934 -7.504 -4.620 1.00 93.38 81 GLN A CA 1
ATOM 626 C C . GLN A 1 81 ? -6.429 -7.428 -4.347 1.00 93.38 81 GLN A C 1
ATOM 628 O O . GLN A 1 81 ? -6.006 -6.904 -3.318 1.00 93.38 81 GLN A O 1
ATOM 633 N N . GLU A 1 82 ? -5.616 -7.928 -5.272 1.00 91.75 82 GLU A N 1
ATOM 634 C CA . GLU A 1 82 ? -4.161 -7.746 -5.229 1.00 91.75 82 GLU A CA 1
ATOM 635 C C . GLU A 1 82 ? -3.764 -6.310 -5.637 1.00 91.75 82 GLU A C 1
ATOM 637 O O . GLU A 1 82 ? -4.580 -5.585 -6.219 1.00 91.75 82 GLU A O 1
ATOM 642 N N . PRO A 1 83 ? -2.537 -5.851 -5.321 1.00 93.94 83 PRO A N 1
ATOM 643 C CA . PRO A 1 83 ? -2.032 -4.572 -5.814 1.00 93.94 83 PRO A CA 1
ATOM 644 C C . PRO A 1 83 ? -1.973 -4.528 -7.346 1.00 93.94 83 PRO A C 1
ATOM 646 O O . PRO A 1 83 ? -1.611 -5.503 -8.003 1.00 93.94 83 PRO A O 1
ATOM 649 N N . GLU A 1 84 ? -2.245 -3.364 -7.930 1.00 94.62 84 GLU A N 1
ATOM 650 C CA . GLU A 1 84 ? -2.145 -3.184 -9.378 1.00 94.6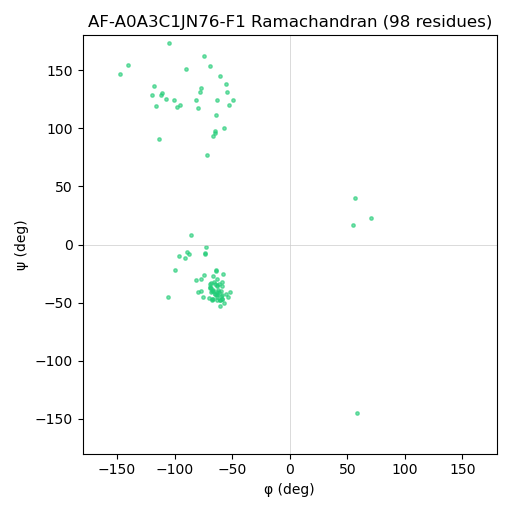2 84 GLU A CA 1
ATOM 651 C C . GLU A 1 84 ? -0.680 -3.023 -9.803 1.00 94.62 84 GLU A C 1
ATOM 653 O O . GLU A 1 84 ? 0.055 -2.198 -9.248 1.00 94.62 84 GLU A O 1
ATOM 658 N N . LEU A 1 85 ? -0.267 -3.775 -10.826 1.00 93.38 85 LEU A N 1
ATOM 659 C CA . LEU A 1 85 ? 1.095 -3.761 -11.357 1.00 93.38 85 LEU A CA 1
ATOM 660 C C . LEU A 1 85 ? 1.145 -3.063 -12.721 1.00 93.38 85 LEU A C 1
ATOM 662 O O . LEU A 1 85 ? 0.468 -3.462 -13.666 1.00 93.38 85 LEU A O 1
ATOM 666 N N . GLU A 1 86 ? 2.006 -2.056 -12.849 1.00 93.69 86 GLU A N 1
ATOM 667 C CA . GLU A 1 86 ? 2.402 -1.496 -14.142 1.00 93.69 86 GLU A CA 1
ATOM 668 C C . GLU A 1 86 ? 3.766 -2.068 -14.525 1.00 93.69 86 GLU A C 1
ATOM 670 O O . GLU A 1 86 ? 4.744 -1.918 -13.783 1.00 93.69 86 GLU A O 1
ATOM 675 N N . PHE A 1 87 ? 3.850 -2.682 -15.702 1.00 91.88 87 PHE A N 1
ATOM 676 C CA . PHE A 1 87 ? 5.101 -3.206 -16.239 1.00 91.88 87 PHE A CA 1
ATOM 677 C C . PHE A 1 87 ? 5.820 -2.156 -17.086 1.00 91.88 87 PHE A C 1
ATOM 679 O O . PHE A 1 87 ? 5.217 -1.276 -17.704 1.00 91.88 87 PHE A O 1
ATOM 686 N N . ARG A 1 88 ? 7.145 -2.242 -17.121 1.00 88.81 88 ARG A N 1
ATOM 687 C CA . ARG A 1 88 ? 7.977 -1.489 -18.051 1.00 88.81 88 ARG A CA 1
ATOM 688 C C . ARG A 1 88 ? 7.606 -1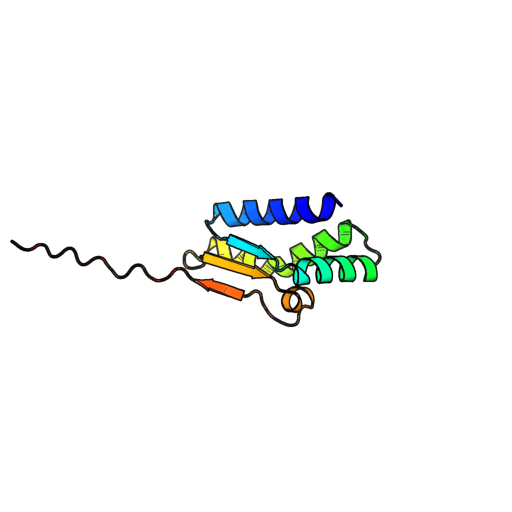.965 -19.448 1.00 88.81 88 ARG A C 1
ATOM 690 O O . ARG A 1 88 ? 7.673 -3.158 -19.723 1.00 88.81 88 ARG A O 1
ATOM 697 N N . ALA A 1 89 ? 7.219 -1.040 -20.323 1.00 81.00 89 ALA A N 1
ATOM 698 C CA . ALA A 1 89 ? 7.121 -1.360 -21.738 1.00 81.00 89 ALA A CA 1
ATOM 699 C C . ALA A 1 89 ? 8.474 -1.935 -22.182 1.00 81.00 89 ALA A C 1
ATOM 701 O O . ALA A 1 89 ? 9.515 -1.353 -21.858 1.00 81.00 89 ALA A O 1
ATOM 702 N N . GLU A 1 90 ? 8.463 -3.075 -22.877 1.00 61.41 90 GLU A N 1
ATOM 703 C CA . GLU A 1 90 ? 9.658 -3.562 -23.557 1.00 61.41 90 GLU A CA 1
ATOM 704 C C . GLU A 1 90 ? 10.222 -2.400 -24.375 1.00 61.41 90 GLU A C 1
ATOM 706 O O . GLU A 1 90 ? 9.511 -1.790 -25.175 1.00 61.41 90 GLU A O 1
ATOM 711 N N . VAL A 1 91 ? 11.491 -2.054 -24.152 1.00 54.88 91 VAL A N 1
ATOM 712 C CA . VAL A 1 91 ? 12.210 -1.239 -25.127 1.00 54.88 91 VAL A CA 1
ATOM 713 C C . VAL A 1 91 ? 12.271 -2.127 -26.370 1.00 54.88 91 VAL A C 1
ATOM 715 O O . VAL A 1 91 ? 12.938 -3.164 -26.297 1.00 54.88 91 VAL A O 1
ATOM 718 N N . PRO A 1 92 ? 11.570 -1.810 -27.480 1.00 50.81 92 PRO A N 1
ATOM 719 C CA . PRO A 1 92 ? 11.741 -2.592 -28.693 1.00 50.81 92 PRO A CA 1
ATOM 720 C C . PRO A 1 92 ? 13.237 -2.576 -29.029 1.00 50.81 92 PRO A C 1
ATOM 722 O O . PRO A 1 92 ? 13.875 -1.528 -28.860 1.00 50.81 92 PRO A O 1
ATOM 725 N N . PRO A 1 93 ? 13.832 -3.709 -29.442 1.00 51.00 93 PRO A N 1
ATOM 726 C CA . PRO A 1 93 ? 15.243 -3.739 -29.781 1.00 51.00 93 PRO A CA 1
ATOM 727 C C . PRO A 1 93 ? 15.510 -2.635 -30.801 1.00 51.00 93 PRO A C 1
ATOM 729 O O . PRO A 1 93 ? 14.899 -2.596 -31.869 1.00 51.00 93 PRO A O 1
ATOM 732 N N . VAL A 1 94 ? 16.393 -1.701 -30.443 1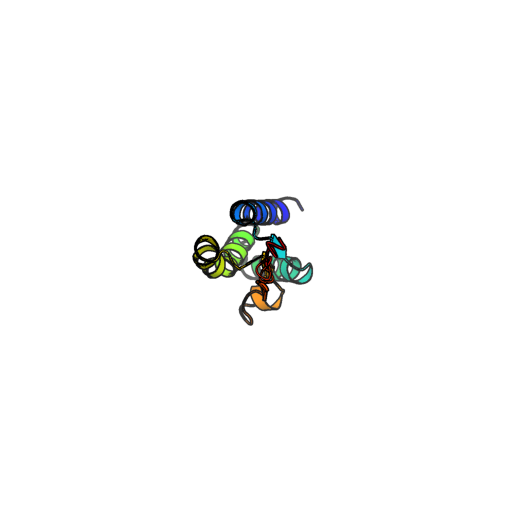.00 56.00 94 VAL A N 1
ATOM 733 C CA . VAL A 1 94 ? 16.899 -0.708 -31.385 1.00 56.00 94 VAL A CA 1
ATOM 734 C C . VAL A 1 94 ? 17.679 -1.501 -32.423 1.00 56.00 94 VAL A C 1
ATOM 736 O O . VAL A 1 94 ? 18.822 -1.889 -32.184 1.00 56.00 94 VAL A O 1
ATOM 739 N N . PHE A 1 95 ? 17.048 -1.796 -33.559 1.00 55.84 95 PHE A N 1
ATOM 740 C CA . PHE A 1 95 ? 17.760 -2.255 -34.737 1.00 55.84 95 PHE A CA 1
ATOM 741 C C . PHE A 1 95 ? 18.653 -1.097 -35.171 1.00 55.84 95 PHE A C 1
ATOM 743 O O . PHE A 1 95 ? 18.214 -0.154 -35.824 1.00 55.84 95 PHE A O 1
ATOM 750 N N . THR A 1 96 ? 19.915 -1.130 -34.753 1.00 54.03 96 THR A N 1
ATOM 751 C CA . THR A 1 96 ? 20.954 -0.343 -35.396 1.00 54.03 96 THR A CA 1
ATOM 752 C C . THR A 1 96 ? 21.126 -0.916 -36.794 1.00 54.03 96 THR A C 1
ATOM 754 O O . THR A 1 96 ? 21.854 -1.885 -37.009 1.00 54.03 96 THR A O 1
ATOM 757 N N . GLU A 1 97 ? 20.412 -0.333 -37.757 1.00 46.44 97 GLU A N 1
ATOM 758 C CA . GLU A 1 97 ? 20.748 -0.476 -39.165 1.00 46.44 97 GLU A CA 1
ATOM 759 C C . GLU A 1 97 ? 22.183 0.011 -39.336 1.00 46.44 97 GLU A C 1
ATOM 761 O O . GLU A 1 97 ? 22.489 1.204 -39.371 1.00 46.44 97 GLU A O 1
ATOM 766 N N . LYS A 1 98 ? 23.096 -0.954 -39.405 1.00 53.97 98 LYS A N 1
ATOM 767 C CA . LYS A 1 98 ? 24.411 -0.756 -39.984 1.00 53.97 98 LYS A CA 1
ATOM 768 C C . LYS A 1 98 ? 24.190 -0.639 -41.492 1.00 53.97 98 LYS A C 1
ATOM 770 O O . LYS A 1 98 ? 24.373 -1.605 -42.225 1.00 53.97 98 LYS A O 1
ATOM 775 N N . SER A 1 99 ? 23.719 0.523 -41.929 1.00 48.72 99 SER A N 1
ATOM 776 C CA . SER A 1 99 ? 23.711 0.870 -43.344 1.00 48.72 99 SER A CA 1
ATOM 777 C C . SER A 1 99 ? 25.101 1.365 -43.714 1.00 48.72 99 SER A C 1
ATOM 779 O O . SER A 1 99 ? 25.688 2.204 -43.027 1.00 48.72 99 SER A O 1
ATOM 781 N N . ALA A 1 100 ? 25.624 0.683 -44.727 1.00 48.31 100 ALA A N 1
ATOM 782 C CA . ALA A 1 100 ? 26.948 0.787 -45.314 1.00 48.31 100 ALA A CA 1
ATOM 783 C C . ALA A 1 100 ? 27.263 2.171 -45.895 1.00 48.31 100 ALA A C 1
ATOM 785 O O . ALA A 1 100 ? 26.311 2.912 -46.228 1.00 48.31 100 ALA A O 1
#

Nearest PDB structures (foldseek):
  6vfx-assembly1_A  TM=9.185E-01  e=1.102E-07  Neisseria meningitidis
  6vfx-assembly1_C  TM=9.138E-01  e=1.404E-07  Neisseria meningitidis
  6vfs-assembly1_A  TM=9.062E-01  e=1.404E-07  Neisseria meningitidis
  6vfs-assembly1_F  TM=9.293E-01  e=2.572E-07  Neisseria meningitidis
 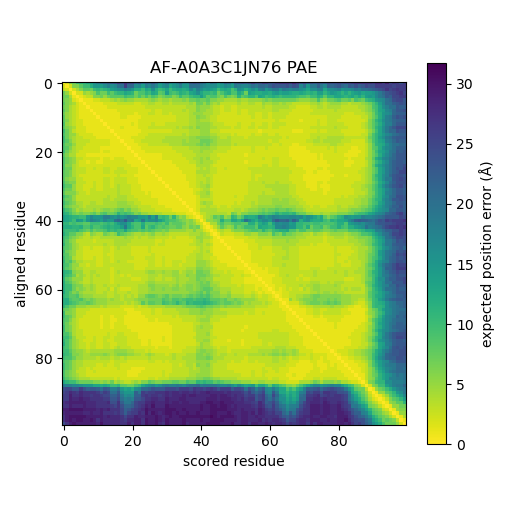 8e91-assembly1_B  TM=8.983E-01  e=1.171E-07  Escherichia coli

Foldseek 3Di:
DPLLVVLQVVVQVVLVVLQEGEEEDPLLSVLLQVVCVVVVVPSVSSNVLVCVLCVVVVVCSVVDSFWNYWYQYSCSSVVNDHTDTDTDDPPPPPPPPPDD